Protein AF-A0A953GZL1-F1 (afdb_monomer_lite)

pLDDT: mean 74.94, std 14.82, range [45.12, 96.44]

Structure (mmCIF, N/CA/C/O backbone):
data_AF-A0A953GZL1-F1
#
_entry.id   AF-A0A953GZL1-F1
#
loop_
_atom_site.group_PDB
_atom_site.id
_atom_site.type_symbol
_atom_site.label_atom_id
_atom_site.label_alt_id
_atom_site.label_comp_id
_atom_site.label_asym_id
_atom_site.label_entity_id
_atom_site.label_seq_id
_atom_site.pdbx_PDB_ins_code
_atom_site.Cartn_x
_atom_site.Cartn_y
_atom_site.Cartn_z
_atom_site.occupancy
_atom_site.B_iso_or_equiv
_atom_site.auth_seq_id
_atom_site.auth_comp_id
_atom_site.auth_asym_id
_atom_site.auth_atom_id
_atom_site.pdbx_PDB_model_num
ATOM 1 N N . MET A 1 1 ? 27.574 -23.075 -33.398 1.00 66.75 1 MET A N 1
ATOM 2 C CA . MET A 1 1 ? 26.568 -22.007 -33.592 1.00 66.75 1 MET A CA 1
ATOM 3 C C . MET A 1 1 ? 27.030 -20.801 -32.793 1.00 66.75 1 MET A C 1
ATOM 5 O O . MET A 1 1 ? 27.292 -20.957 -31.610 1.00 66.75 1 MET A O 1
ATOM 9 N N . ARG A 1 2 ? 27.267 -19.653 -33.435 1.00 68.75 2 ARG A N 1
ATOM 10 C CA . ARG A 1 2 ? 27.732 -18.441 -32.738 1.00 68.75 2 ARG A CA 1
ATOM 11 C C . ARG A 1 2 ? 26.502 -17.777 -32.099 1.00 68.75 2 ARG A C 1
ATOM 13 O O . ARG A 1 2 ? 25.522 -17.610 -32.824 1.00 68.75 2 ARG A O 1
ATOM 20 N N . PRO A 1 3 ? 26.508 -17.450 -30.797 1.00 70.69 3 PRO A N 1
ATOM 21 C CA . PRO A 1 3 ? 25.395 -16.736 -30.183 1.00 70.69 3 PRO A CA 1
ATOM 22 C C . PRO A 1 3 ? 25.252 -15.366 -30.853 1.00 70.69 3 PRO A C 1
ATOM 24 O O . PRO A 1 3 ? 26.246 -14.672 -31.077 1.00 70.69 3 PRO A O 1
ATOM 27 N N . GLN A 1 4 ? 24.027 -15.007 -31.232 1.00 79.62 4 GLN A N 1
ATOM 28 C CA . GLN A 1 4 ? 23.723 -13.670 -31.730 1.00 79.62 4 GLN A CA 1
ATOM 29 C C . GLN A 1 4 ? 23.845 -12.703 -30.547 1.00 79.62 4 GLN A C 1
ATOM 31 O O . GLN A 1 4 ? 23.254 -12.931 -29.494 1.00 79.62 4 GLN A O 1
ATOM 36 N N . GLY A 1 5 ? 24.703 -11.694 -30.692 1.00 78.25 5 GLY A N 1
ATOM 37 C CA . GLY A 1 5 ? 24.946 -10.697 -29.655 1.00 78.25 5 GLY A CA 1
ATOM 38 C C . GLY A 1 5 ? 23.780 -9.721 -29.540 1.00 78.25 5 GLY A C 1
ATOM 39 O O . GLY A 1 5 ? 23.165 -9.358 -30.540 1.00 78.25 5 GLY A O 1
ATOM 40 N N . PHE A 1 6 ? 23.512 -9.296 -28.310 1.00 83.12 6 PHE A N 1
ATOM 41 C CA . PHE A 1 6 ? 22.497 -8.303 -27.980 1.00 83.12 6 PHE A CA 1
ATOM 42 C C . PHE A 1 6 ? 22.838 -6.951 -28.617 1.00 83.12 6 PHE A C 1
ATOM 44 O O . PHE A 1 6 ? 23.996 -6.518 -28.586 1.00 83.12 6 PHE A O 1
ATOM 51 N N . THR A 1 7 ? 21.848 -6.280 -29.205 1.00 92.12 7 THR A N 1
ATOM 52 C CA . THR A 1 7 ? 22.074 -4.980 -29.857 1.00 92.12 7 THR A CA 1
ATOM 53 C C . THR A 1 7 ? 21.864 -3.821 -28.883 1.00 92.12 7 THR A C 1
ATOM 55 O O . THR A 1 7 ? 21.109 -3.917 -27.917 1.00 92.12 7 THR A O 1
ATOM 58 N N . LEU A 1 8 ? 22.497 -2.675 -29.154 1.00 94.00 8 LEU A N 1
ATOM 59 C CA . LEU A 1 8 ? 22.285 -1.456 -28.365 1.00 94.00 8 LEU A CA 1
ATOM 60 C C . LEU A 1 8 ? 20.818 -0.997 -28.413 1.00 94.00 8 LEU A C 1
ATOM 62 O O . LEU A 1 8 ? 20.271 -0.562 -27.405 1.00 94.00 8 LEU A O 1
ATOM 66 N N . VAL A 1 9 ? 20.167 -1.163 -29.569 1.00 94.44 9 VAL A N 1
ATOM 67 C CA . VAL A 1 9 ? 18.743 -0.848 -29.758 1.00 94.44 9 VAL A CA 1
ATOM 68 C C . VAL A 1 9 ? 17.867 -1.729 -28.871 1.00 94.44 9 VAL A C 1
ATOM 70 O O . VAL A 1 9 ? 16.932 -1.231 -28.251 1.00 94.44 9 VAL A O 1
ATOM 73 N N . GLU A 1 10 ? 18.191 -3.014 -28.755 1.00 93.94 10 GLU A N 1
ATOM 74 C CA . GLU A 1 10 ? 17.465 -3.943 -27.890 1.00 93.94 10 GLU A CA 1
ATOM 75 C C . GLU A 1 10 ? 17.541 -3.508 -26.422 1.00 93.94 10 GLU A C 1
ATOM 77 O O . GLU A 1 10 ? 16.519 -3.456 -25.738 1.00 93.94 10 GLU A O 1
ATOM 82 N N . LEU A 1 11 ? 18.716 -3.060 -25.962 1.00 94.31 11 LEU A N 1
ATOM 83 C CA . LEU A 1 11 ? 18.869 -2.520 -24.608 1.00 94.31 11 LEU A CA 1
ATOM 84 C C . LEU A 1 11 ? 18.044 -1.248 -24.400 1.00 94.31 11 LEU A C 1
ATO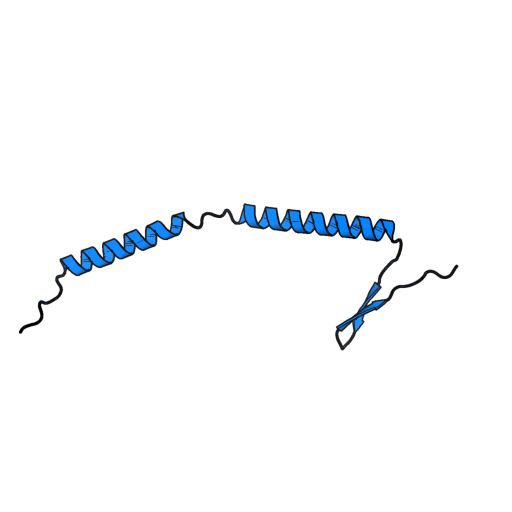M 86 O O . LEU A 1 11 ? 17.386 -1.101 -23.370 1.00 94.31 11 LEU A O 1
ATOM 90 N N . MET A 1 12 ? 18.062 -0.338 -25.377 1.00 96.44 12 MET A N 1
ATOM 91 C CA . MET A 1 12 ? 17.294 0.907 -25.308 1.00 96.44 12 MET A CA 1
ATOM 92 C C . MET A 1 12 ? 15.792 0.638 -25.207 1.00 96.44 12 MET A C 1
ATOM 94 O O . MET A 1 12 ? 15.108 1.262 -24.395 1.00 96.44 12 MET A O 1
ATOM 98 N N . VAL A 1 13 ? 15.285 -0.318 -25.987 1.00 95.62 13 VAL A N 1
ATOM 99 C CA . VAL A 1 13 ? 13.872 -0.710 -25.950 1.00 95.62 13 VAL A CA 1
ATOM 100 C C . VAL A 1 13 ? 13.520 -1.354 -24.610 1.00 95.62 13 VAL A C 1
ATOM 102 O O . VAL A 1 13 ? 12.521 -0.973 -24.006 1.00 95.62 13 VAL A O 1
ATOM 105 N N . VAL A 1 14 ? 14.346 -2.273 -24.101 1.00 95.62 14 VAL A N 1
ATOM 106 C CA . VAL A 1 14 ? 14.106 -2.941 -22.809 1.00 95.62 14 VAL A CA 1
ATOM 107 C C . VAL A 1 14 ? 14.048 -1.930 -21.664 1.00 95.62 14 VAL A C 1
ATOM 109 O O . VAL A 1 14 ? 13.100 -1.948 -20.879 1.00 95.62 14 VAL A O 1
ATOM 112 N N . ILE A 1 15 ? 15.011 -1.008 -21.587 1.00 95.81 15 ILE A N 1
ATOM 113 C CA . ILE A 1 15 ? 15.036 0.016 -20.534 1.00 95.81 15 ILE A CA 1
ATOM 114 C C . ILE A 1 15 ? 13.832 0.962 -20.667 1.00 95.81 15 ILE A C 1
ATOM 116 O O . ILE A 1 15 ? 13.212 1.304 -19.659 1.00 95.81 15 ILE A O 1
ATOM 120 N N . GLY A 1 16 ? 13.447 1.334 -21.893 1.00 95.81 16 GLY A N 1
ATOM 121 C CA . GLY A 1 16 ? 12.248 2.137 -22.144 1.00 95.81 16 GLY A CA 1
ATOM 122 C C . GLY A 1 16 ? 10.961 1.447 -21.680 1.00 95.81 16 GLY A C 1
ATOM 123 O O . GLY A 1 16 ? 10.153 2.058 -20.981 1.00 95.81 16 GLY A O 1
ATOM 124 N N . LEU A 1 17 ? 10.792 0.160 -21.998 1.00 95.88 17 LEU A N 1
ATOM 125 C CA . LEU A 1 17 ? 9.632 -0.633 -21.579 1.00 95.88 17 LEU A CA 1
ATOM 126 C C . LEU A 1 17 ? 9.561 -0.794 -20.057 1.00 95.88 17 LEU A C 1
ATOM 128 O O . LEU A 1 17 ? 8.486 -0.628 -19.482 1.00 95.88 17 LEU A O 1
ATOM 132 N N . ILE A 1 18 ? 10.697 -1.047 -19.396 1.00 95.31 18 ILE A N 1
ATOM 133 C CA . ILE A 1 18 ? 10.773 -1.090 -17.928 1.00 95.31 18 ILE A CA 1
ATOM 134 C C . ILE A 1 18 ? 10.353 0.265 -17.344 1.00 95.31 18 ILE A C 1
ATOM 136 O O . ILE A 1 18 ? 9.533 0.308 -16.429 1.00 95.31 18 ILE A O 1
ATOM 140 N N . GLY A 1 19 ? 10.850 1.376 -17.898 1.00 94.31 19 GLY A N 1
ATOM 141 C CA . GLY A 1 19 ? 10.470 2.726 -17.478 1.00 94.31 19 GLY A CA 1
ATOM 142 C C . GLY A 1 19 ? 8.966 2.996 -17.602 1.00 94.31 19 GLY A C 1
ATOM 143 O O . GLY A 1 19 ? 8.355 3.494 -16.655 1.00 94.31 19 GLY A O 1
ATOM 144 N N . LEU A 1 20 ? 8.350 2.612 -18.726 1.00 92.75 20 LEU A N 1
ATOM 145 C CA . LEU A 1 20 ? 6.902 2.735 -18.934 1.00 92.75 20 LEU A CA 1
ATOM 146 C C . LEU A 1 20 ? 6.110 1.892 -17.926 1.00 92.75 20 LEU A C 1
ATOM 148 O O . LEU A 1 20 ? 5.179 2.400 -17.302 1.00 92.75 20 LEU A O 1
ATOM 152 N N . MET A 1 21 ? 6.492 0.627 -17.732 1.00 91.44 21 MET A N 1
ATOM 153 C CA . MET A 1 21 ? 5.827 -0.258 -16.771 1.00 91.44 21 MET A CA 1
ATOM 154 C C . MET A 1 21 ? 5.913 0.290 -15.342 1.00 91.44 21 MET A C 1
ATOM 156 O O . MET A 1 21 ? 4.903 0.338 -14.642 1.00 91.44 21 MET A O 1
ATOM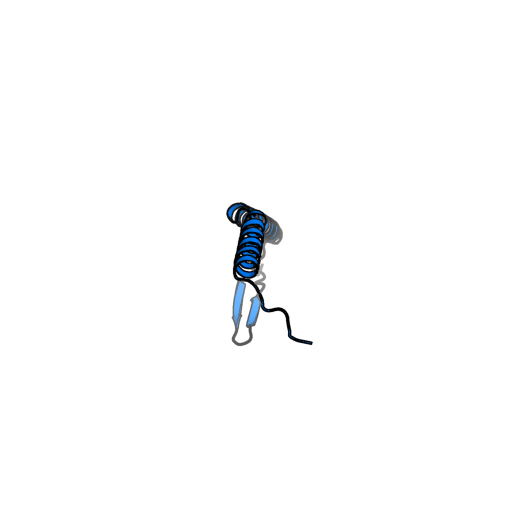 160 N N . LEU A 1 22 ? 7.088 0.765 -14.919 1.00 89.50 22 LEU A N 1
ATOM 161 C CA . LEU A 1 22 ? 7.284 1.363 -13.595 1.00 89.50 22 LEU A CA 1
ATOM 162 C C . LEU A 1 22 ? 6.473 2.655 -13.409 1.00 89.50 22 LEU A C 1
ATOM 164 O O . LEU A 1 22 ? 5.936 2.891 -12.325 1.00 89.50 22 LEU A O 1
ATOM 168 N N . GLY A 1 23 ? 6.357 3.479 -14.456 1.00 84.12 23 GLY A N 1
ATOM 169 C CA . GLY A 1 23 ? 5.545 4.697 -14.439 1.00 84.12 23 GLY A CA 1
ATOM 170 C C . GLY A 1 23 ? 4.049 4.418 -14.258 1.00 84.12 23 GLY A C 1
ATOM 171 O O . GLY A 1 23 ? 3.386 5.109 -13.485 1.00 84.12 23 GLY A O 1
ATOM 172 N N . LEU A 1 24 ? 3.527 3.369 -14.902 1.00 80.12 24 LEU A N 1
ATOM 173 C CA . LEU A 1 24 ? 2.109 2.996 -14.831 1.00 80.12 24 LEU A CA 1
ATOM 174 C C . LEU A 1 24 ? 1.680 2.508 -13.435 1.00 80.12 24 LEU A C 1
ATOM 176 O O . LEU A 1 24 ? 0.571 2.809 -12.996 1.00 80.12 24 LEU A O 1
ATOM 180 N N . VAL A 1 25 ? 2.553 1.821 -12.690 1.00 72.25 25 VAL A N 1
ATOM 181 C CA . VAL A 1 25 ? 2.226 1.288 -11.350 1.00 72.25 25 VAL A CA 1
ATOM 182 C C . VAL A 1 25 ? 1.921 2.401 -10.335 1.00 72.25 25 VAL A C 1
ATOM 184 O O . VAL A 1 25 ? 1.073 2.218 -9.458 1.00 72.25 25 VAL A O 1
ATOM 187 N N . ARG A 1 26 ? 2.539 3.585 -10.476 1.00 61.06 26 ARG A N 1
ATOM 188 C CA . ARG A 1 26 ? 2.369 4.727 -9.553 1.00 61.06 26 ARG A CA 1
ATOM 189 C C . ARG A 1 26 ? 0.938 5.271 -9.499 1.00 61.06 26 ARG A C 1
ATOM 191 O O . ARG A 1 26 ? 0.529 5.760 -8.453 1.00 61.06 26 ARG A O 1
ATOM 198 N N . LEU A 1 27 ? 0.177 5.169 -10.589 1.00 60.53 27 LEU A N 1
ATOM 199 C CA . LEU A 1 27 ? -1.185 5.715 -10.685 1.00 60.53 27 LEU A CA 1
ATOM 200 C C . LEU A 1 27 ? -2.230 4.870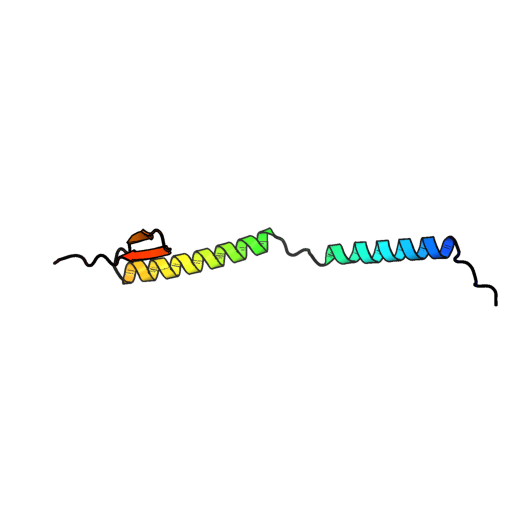 -9.939 1.00 60.53 27 LEU A C 1
ATOM 202 O O . LEU A 1 27 ? -3.315 5.357 -9.636 1.00 60.53 27 LEU A O 1
ATOM 206 N N . THR A 1 28 ? -1.903 3.619 -9.609 1.00 61.06 28 THR A N 1
ATOM 207 C CA . THR A 1 28 ? -2.853 2.675 -8.995 1.00 61.06 28 THR A CA 1
ATOM 208 C C . THR A 1 28 ? -2.923 2.809 -7.469 1.00 61.06 28 THR A C 1
ATOM 210 O O . THR A 1 28 ? -3.861 2.318 -6.848 1.00 61.06 28 THR A O 1
ATOM 213 N N . VAL A 1 29 ? -1.960 3.501 -6.847 1.00 57.69 29 VAL A N 1
ATOM 214 C CA . VAL A 1 29 ? -1.871 3.690 -5.386 1.00 57.69 29 VAL A CA 1
ATOM 215 C C . VAL A 1 29 ? -2.194 5.141 -5.023 1.00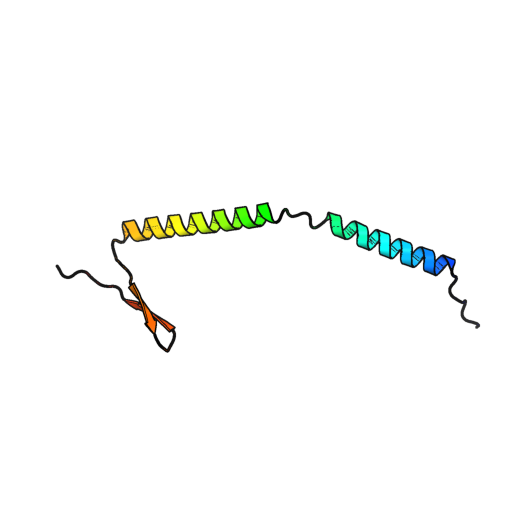 57.69 29 VAL A C 1
ATOM 217 O O . VAL A 1 29 ? -1.461 5.801 -4.297 1.00 57.69 29 VAL A O 1
ATOM 220 N N . ASN A 1 30 ? -3.301 5.664 -5.547 1.00 59.12 30 ASN A N 1
ATOM 221 C CA . ASN A 1 30 ? -3.858 6.944 -5.109 1.00 59.12 30 ASN A CA 1
ATOM 222 C C . ASN A 1 30 ? -5.043 6.719 -4.158 1.00 59.12 30 ASN A C 1
ATOM 224 O O . ASN A 1 30 ? -6.119 7.291 -4.322 1.00 59.12 30 ASN A O 1
ATOM 228 N N . SER A 1 31 ? -4.862 5.838 -3.175 1.00 62.38 31 SER A N 1
ATOM 229 C CA . SER A 1 31 ? -5.731 5.818 -2.001 1.00 62.38 31 SER A CA 1
ATOM 230 C C . SER A 1 31 ? -5.309 7.000 -1.146 1.00 62.38 31 SER A C 1
ATOM 232 O O . SER A 1 31 ? -4.262 6.936 -0.507 1.00 62.38 31 SER A O 1
ATOM 234 N N . ASP A 1 32 ? -6.076 8.088 -1.199 1.00 70.31 32 ASP A N 1
ATOM 235 C CA . ASP A 1 32 ? -5.817 9.304 -0.431 1.00 70.31 32 ASP A CA 1
ATOM 236 C C . ASP A 1 32 ? -5.569 8.933 1.049 1.00 70.31 32 ASP A C 1
ATOM 238 O O . ASP A 1 32 ? -6.493 8.465 1.730 1.00 70.31 32 ASP A O 1
ATOM 242 N N . PRO A 1 33 ? -4.329 9.062 1.561 1.00 70.75 33 PRO A N 1
ATOM 243 C CA . PRO A 1 33 ? -3.995 8.650 2.920 1.00 70.75 33 PRO A CA 1
ATOM 244 C C . PRO A 1 33 ? -4.823 9.415 3.960 1.00 70.75 33 PRO A C 1
ATOM 246 O O . PRO A 1 33 ? -5.097 8.879 5.036 1.00 70.75 33 PRO A O 1
ATOM 249 N N . ALA A 1 34 ? -5.304 10.619 3.626 1.00 74.94 34 ALA A N 1
ATOM 250 C CA . ALA A 1 34 ? -6.214 11.374 4.476 1.00 74.94 34 ALA A CA 1
ATOM 251 C C . ALA A 1 34 ? -7.591 10.701 4.584 1.00 74.94 34 ALA A C 1
ATOM 253 O O . ALA A 1 34 ? -8.185 10.692 5.663 1.00 74.94 34 ALA A O 1
ATOM 254 N N . GLN A 1 35 ? -8.088 10.074 3.511 1.00 77.25 35 GLN A N 1
ATOM 255 C CA . GLN A 1 35 ? -9.345 9.323 3.560 1.00 77.25 35 GLN A CA 1
ATOM 256 C C . GLN A 1 35 ? -9.232 8.055 4.406 1.00 77.25 35 GLN A C 1
ATOM 258 O O . GLN A 1 35 ? -10.175 7.725 5.125 1.00 77.25 35 GLN A O 1
ATOM 263 N N . LEU A 1 36 ? -8.101 7.346 4.341 1.00 81.25 36 LEU A N 1
ATOM 264 C CA . LEU A 1 36 ? -7.862 6.176 5.194 1.00 81.25 36 LEU A CA 1
ATOM 265 C C . LEU A 1 36 ? -7.836 6.579 6.672 1.00 81.25 36 LEU A C 1
ATOM 267 O O . LEU A 1 36 ? -8.573 6.009 7.476 1.00 81.25 36 LEU A O 1
ATOM 271 N N . LEU A 1 37 ? -7.091 7.636 7.002 1.00 83.31 37 LEU A N 1
ATOM 272 C CA . LEU A 1 37 ? -7.012 8.157 8.364 1.00 83.31 37 LEU A CA 1
ATOM 273 C C . LEU A 1 37 ? -8.375 8.640 8.885 1.00 83.31 37 LEU A C 1
ATOM 275 O O . LEU A 1 37 ? -8.723 8.392 10.039 1.00 83.31 37 LEU A O 1
ATOM 279 N N . HIS A 1 38 ? -9.177 9.293 8.038 1.00 84.69 38 HIS A N 1
ATOM 280 C CA . HIS A 1 38 ? -10.511 9.752 8.420 1.00 84.69 38 HIS A CA 1
ATOM 281 C C . HIS A 1 38 ? -11.463 8.584 8.713 1.00 84.69 38 HIS A C 1
ATOM 283 O O . HIS A 1 38 ? -12.215 8.632 9.688 1.00 84.69 38 HIS A O 1
ATOM 289 N N . ARG A 1 39 ? -11.404 7.506 7.917 1.00 86.00 39 ARG A N 1
ATOM 290 C CA . ARG A 1 39 ? -12.192 6.287 8.173 1.00 86.00 39 ARG A CA 1
ATOM 291 C C . ARG A 1 39 ? -11.801 5.631 9.493 1.00 86.00 39 ARG A C 1
ATOM 293 O O . ARG A 1 39 ? -12.682 5.213 10.243 1.00 86.00 39 ARG A O 1
ATOM 300 N N . ASP A 1 40 ? -10.510 5.565 9.794 1.00 85.56 40 ASP A N 1
ATOM 301 C CA . ASP A 1 40 ? -10.032 4.975 11.045 1.00 85.56 40 ASP A CA 1
ATOM 302 C C . ASP A 1 40 ? -10.426 5.823 12.261 1.00 85.56 40 ASP A C 1
ATOM 304 O O . ASP A 1 40 ? -10.915 5.285 13.257 1.00 85.56 40 ASP A O 1
ATOM 308 N N . ALA A 1 41 ? -10.338 7.152 12.155 1.00 88.38 41 ALA A N 1
ATOM 309 C CA . ALA A 1 41 ? -10.802 8.068 13.195 1.00 88.38 41 ALA A CA 1
ATOM 310 C C . ALA A 1 41 ? -12.310 7.924 13.472 1.00 88.38 41 ALA A C 1
ATOM 312 O O . ALA A 1 41 ? -12.724 7.890 14.631 1.00 88.38 41 ALA A O 1
ATOM 313 N N . GLN A 1 42 ? -13.137 7.784 12.429 1.00 92.00 42 GLN A N 1
ATOM 314 C CA . GLN A 1 42 ? -14.581 7.568 12.582 1.00 92.00 42 GLN A CA 1
ATOM 315 C C . GLN A 1 42 ? -14.901 6.239 13.276 1.00 92.00 42 GLN A C 1
ATOM 317 O O . GLN A 1 42 ? -15.764 6.191 14.155 1.00 92.00 42 GLN A O 1
ATOM 322 N N . ARG A 1 43 ? -14.187 5.162 12.929 1.00 89.19 43 ARG A N 1
ATOM 323 C CA . ARG A 1 43 ? -14.341 3.854 13.589 1.00 89.19 43 ARG A CA 1
ATOM 324 C C . ARG A 1 43 ? -13.971 3.926 15.068 1.00 89.19 43 ARG A C 1
ATOM 326 O O . ARG A 1 43 ? -14.709 3.413 15.910 1.00 89.19 43 ARG A O 1
ATOM 333 N N . LEU A 1 44 ? -12.870 4.604 15.390 1.00 88.62 44 LEU A N 1
ATOM 334 C CA . LEU A 1 44 ? -12.448 4.823 16.770 1.00 88.62 44 LEU A CA 1
ATOM 335 C C . LEU A 1 44 ? -13.495 5.633 17.547 1.00 88.62 44 LEU A C 1
ATOM 337 O O . LEU A 1 44 ? -13.912 5.212 18.625 1.00 88.62 44 LEU A O 1
ATOM 341 N N . ALA A 1 45 ? -13.981 6.739 16.982 1.00 90.50 45 ALA A N 1
ATOM 342 C CA . ALA A 1 45 ? -15.021 7.559 17.600 1.00 90.50 45 ALA A CA 1
ATOM 343 C C . ALA A 1 45 ? -16.303 6.757 17.886 1.00 90.50 45 ALA A C 1
ATOM 345 O O . ALA A 1 45 ? -16.865 6.865 18.977 1.00 90.50 45 ALA A O 1
ATOM 346 N N . ALA A 1 46 ? -16.726 5.897 16.953 1.00 89.25 46 ALA A N 1
ATOM 347 C CA . ALA A 1 46 ? -17.881 5.022 17.145 1.00 89.25 46 ALA A CA 1
ATOM 348 C C . ALA A 1 46 ? -17.667 4.024 18.298 1.00 89.25 46 ALA A C 1
ATOM 350 O O . ALA A 1 46 ? -18.549 3.865 19.142 1.00 89.25 46 ALA A O 1
ATOM 351 N N . SER A 1 47 ? -16.486 3.400 18.387 1.00 87.94 47 SER A N 1
ATOM 352 C CA . SER A 1 47 ? -16.163 2.484 19.493 1.00 87.94 47 SER A CA 1
ATOM 353 C C . SER A 1 47 ? -16.132 3.181 20.858 1.00 87.94 47 SER A C 1
ATOM 355 O O . SER A 1 47 ? -16.647 2.642 21.836 1.00 87.94 47 SER A O 1
ATOM 357 N N . LEU A 1 48 ? -15.592 4.403 20.923 1.00 86.88 48 LEU A N 1
ATOM 358 C CA . LEU A 1 48 ? -15.535 5.196 22.151 1.00 86.88 48 LEU A CA 1
ATOM 359 C C . LEU A 1 48 ? -16.928 5.646 22.589 1.00 86.88 48 LEU A C 1
ATOM 361 O O . LEU A 1 48 ? -17.244 5.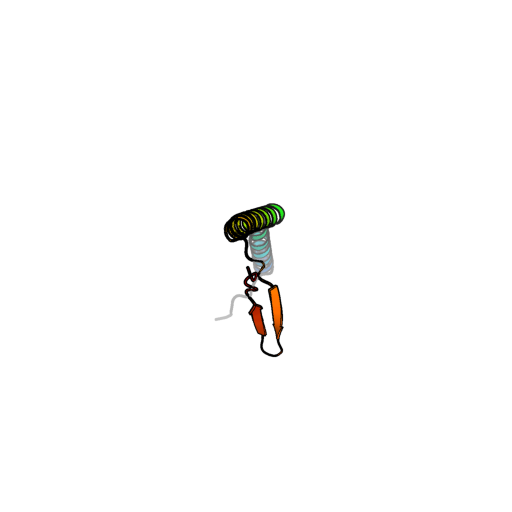573 23.773 1.00 86.88 48 LEU A O 1
ATOM 365 N N . SER A 1 49 ? -17.776 6.065 21.647 1.00 87.69 49 SER A N 1
ATOM 366 C CA . SER A 1 49 ? -19.168 6.423 21.930 1.00 87.69 49 SER A CA 1
ATOM 367 C C . SER A 1 49 ? -19.964 5.218 22.443 1.00 87.69 49 SER A C 1
ATOM 369 O O . SER A 1 49 ? -20.667 5.330 23.448 1.00 87.69 49 SER A O 1
ATOM 371 N N . ALA A 1 50 ? -19.782 4.041 21.835 1.00 84.62 50 ALA A N 1
ATOM 372 C CA . ALA A 1 50 ? -20.392 2.802 22.309 1.00 84.62 50 ALA A CA 1
ATOM 373 C C . ALA A 1 50 ? -19.915 2.439 23.729 1.00 84.62 50 ALA A C 1
ATOM 375 O O . ALA A 1 50 ? -20.742 2.208 24.613 1.00 84.62 50 ALA A O 1
ATOM 376 N N . ALA A 1 51 ? -18.605 2.483 23.990 1.00 77.81 51 ALA A N 1
ATOM 377 C CA . ALA A 1 51 ? -18.039 2.217 25.313 1.00 77.81 51 ALA A CA 1
ATOM 378 C C . ALA A 1 51 ? -18.502 3.235 26.370 1.00 77.81 51 ALA A C 1
ATOM 380 O O . ALA A 1 51 ? -18.809 2.856 27.499 1.00 77.81 51 ALA A O 1
ATOM 381 N N . GLN A 1 52 ? -18.611 4.517 26.010 1.00 77.94 52 GLN A N 1
ATOM 382 C CA . GLN A 1 52 ? -19.138 5.560 26.890 1.00 77.94 52 GLN A CA 1
ATOM 383 C C . GLN A 1 52 ? -20.617 5.322 27.210 1.00 77.94 52 GLN A C 1
ATOM 385 O O . GLN A 1 52 ? -21.007 5.433 28.369 1.00 77.94 52 GLN A O 1
ATOM 390 N N . SER A 1 53 ? -21.434 4.952 26.218 1.00 78.12 53 SER A N 1
ATOM 391 C CA . SER A 1 53 ? -22.846 4.613 26.443 1.00 78.12 53 SER A CA 1
ATOM 392 C C . SER A 1 53 ? -22.994 3.427 27.404 1.00 78.12 53 SER A C 1
ATOM 394 O O . SER A 1 53 ? -23.814 3.465 28.321 1.00 78.12 53 SER A O 1
ATOM 396 N N . GLN A 1 54 ? -22.119 2.426 27.273 1.00 70.06 54 GLN A N 1
ATOM 397 C CA . GLN A 1 54 ? -22.077 1.265 28.152 1.00 70.06 54 GLN A CA 1
ATOM 398 C C . GLN A 1 54 ? -21.588 1.627 29.563 1.00 70.06 54 GLN A C 1
ATOM 400 O O . GLN A 1 54 ? -22.162 1.154 30.539 1.00 70.06 54 GLN A O 1
ATOM 405 N N . ALA A 1 55 ? -20.578 2.492 29.697 1.00 63.84 55 ALA A N 1
ATOM 406 C CA . ALA A 1 55 ? -20.073 2.956 30.990 1.00 63.84 55 ALA A CA 1
ATOM 407 C C . ALA A 1 55 ? -21.104 3.815 31.746 1.00 63.84 55 ALA A C 1
ATOM 409 O O . ALA A 1 55 ? -21.292 3.628 32.949 1.00 63.84 55 ALA A O 1
ATOM 410 N N . SER A 1 56 ? -21.818 4.698 31.039 1.00 65.06 56 SER A N 1
ATOM 411 C CA . SER A 1 56 ? -22.923 5.487 31.599 1.00 65.06 56 SER A CA 1
ATOM 412 C C . SER A 1 56 ? -24.082 4.600 32.062 1.00 65.06 56 SER A C 1
ATOM 414 O O . SER A 1 56 ? -24.670 4.870 33.105 1.00 65.06 56 SER A O 1
ATOM 416 N N . ALA A 1 57 ? -24.383 3.519 31.332 1.00 61.78 57 ALA A N 1
ATOM 417 C CA . ALA A 1 57 ? -25.417 2.556 31.713 1.00 61.78 57 ALA A CA 1
ATOM 418 C C . ALA A 1 57 ? -24.997 1.623 32.869 1.00 61.78 57 ALA A C 1
ATOM 420 O O . ALA A 1 57 ? -25.850 1.183 33.635 1.00 61.78 57 ALA A O 1
ATOM 421 N N . SER A 1 58 ? -23.701 1.319 33.015 1.00 58.00 58 SER A N 1
ATOM 422 C CA . SER A 1 58 ? -23.179 0.403 34.046 1.00 58.00 58 SER A CA 1
ATOM 423 C C . SER A 1 58 ? -22.877 1.085 35.389 1.00 58.00 58 SER A C 1
ATOM 425 O O . SER A 1 58 ? -22.897 0.426 36.429 1.00 58.00 58 SER A O 1
ATOM 427 N N . GLY A 1 59 ? -22.617 2.399 35.413 1.00 55.31 59 GLY A N 1
ATOM 428 C CA . GLY A 1 59 ? -22.432 3.161 36.657 1.00 55.31 59 GLY A CA 1
ATOM 429 C C . GLY A 1 59 ? -21.238 2.725 37.525 1.00 55.31 59 GLY A C 1
ATOM 430 O O . GLY A 1 59 ? -21.105 3.194 38.658 1.00 55.31 59 GLY A O 1
ATOM 431 N N . GLN A 1 60 ? -20.363 1.843 37.028 1.00 57.62 60 GLN A N 1
ATOM 432 C CA . GLN A 1 60 ? -19.215 1.320 37.767 1.00 57.62 60 GLN A CA 1
ATOM 433 C C . GLN A 1 60 ? -17.903 1.947 37.285 1.00 57.62 60 GLN A C 1
ATOM 435 O O . GLN A 1 60 ? -17.487 1.783 36.140 1.00 57.62 60 GLN A O 1
ATOM 440 N N . LEU A 1 61 ? -17.211 2.641 38.198 1.00 53.25 61 LEU A N 1
ATOM 441 C CA . LEU A 1 61 ? -15.830 3.078 37.996 1.00 53.25 61 LEU A CA 1
ATOM 442 C C . LEU A 1 61 ? -14.900 1.858 38.041 1.00 53.25 61 LEU A C 1
ATOM 444 O O . LEU A 1 61 ? -14.592 1.342 39.117 1.00 53.25 61 LEU A O 1
ATOM 448 N N . ILE A 1 62 ? -14.413 1.434 36.879 1.00 55.81 62 ILE A N 1
ATOM 449 C CA . ILE A 1 62 ? -13.360 0.422 36.766 1.00 55.81 62 ILE A CA 1
ATOM 450 C C . ILE A 1 62 ? -12.013 1.145 36.845 1.00 55.81 62 ILE A C 1
ATOM 452 O O . ILE A 1 62 ? -11.725 2.021 36.030 1.00 55.81 62 ILE A O 1
ATOM 456 N N . ARG A 1 63 ? -11.186 0.810 37.841 1.00 59.88 63 ARG A N 1
ATOM 457 C CA . ARG A 1 63 ? -9.842 1.383 37.993 1.00 59.88 63 ARG A CA 1
ATOM 458 C C . ARG A 1 63 ? -8.828 0.359 37.480 1.00 59.88 63 ARG A C 1
ATOM 460 O O . ARG A 1 63 ? -8.759 -0.751 38.001 1.00 59.88 63 ARG A O 1
ATOM 467 N N . LEU A 1 64 ? -8.063 0.722 36.452 1.00 52.12 64 LEU A N 1
ATOM 468 C CA . LEU A 1 64 ? -6.940 -0.089 35.977 1.00 52.12 64 LEU A CA 1
ATOM 469 C C . LEU A 1 64 ? -5.725 0.160 36.873 1.00 52.12 64 LEU A C 1
ATOM 471 O O . LEU A 1 64 ? -5.332 1.312 37.067 1.00 52.12 64 LEU A O 1
ATOM 475 N N . ARG A 1 65 ? -5.127 -0.910 37.406 1.00 66.25 65 ARG A N 1
ATOM 476 C CA . ARG A 1 65 ? -3.818 -0.853 38.068 1.00 66.25 65 ARG A CA 1
ATOM 477 C C . ARG A 1 65 ? -2.788 -1.640 37.247 1.00 66.25 65 ARG A C 1
ATOM 479 O O . ARG A 1 65 ? -3.049 -2.806 36.940 1.00 66.25 65 ARG A O 1
ATOM 486 N N . PRO A 1 66 ? -1.637 -1.039 36.898 1.00 59.19 66 PRO A N 1
ATOM 487 C CA . PRO A 1 66 ? -0.518 -1.780 36.326 1.00 59.19 66 PRO A CA 1
ATOM 488 C C . PRO A 1 66 ? 0.140 -2.645 37.413 1.00 59.19 66 PRO A C 1
ATOM 490 O O . PRO A 1 66 ? 0.395 -2.162 38.517 1.00 59.19 66 PRO A O 1
ATOM 493 N N . THR A 1 67 ? 0.381 -3.922 37.113 1.00 69.75 67 THR A N 1
ATOM 494 C CA . THR A 1 67 ? 1.080 -4.886 37.980 1.00 69.75 67 THR A CA 1
ATOM 495 C C . THR A 1 67 ? 2.330 -5.399 37.266 1.00 69.75 67 THR A C 1
ATOM 497 O O . THR A 1 67 ? 2.437 -5.308 36.044 1.00 69.75 67 THR A O 1
ATOM 500 N N . GLU A 1 68 ? 3.271 -5.971 38.015 1.00 65.56 68 GLU A N 1
ATOM 501 C CA . GLU A 1 68 ? 4.540 -6.489 37.476 1.00 65.56 68 GLU A CA 1
ATOM 502 C C . GLU A 1 68 ? 4.363 -7.597 36.419 1.00 65.56 68 GLU A C 1
ATOM 504 O O . GLU A 1 68 ? 5.279 -7.866 35.650 1.00 65.56 68 GLU A O 1
ATOM 509 N N . HIS A 1 69 ? 3.181 -8.221 36.351 1.00 64.44 69 HIS A N 1
ATOM 510 C CA . HIS A 1 69 ? 2.870 -9.309 35.419 1.00 64.44 69 HIS A CA 1
ATOM 511 C C . HIS A 1 69 ? 1.750 -8.953 34.419 1.00 64.44 69 HIS A C 1
ATOM 513 O O . HIS A 1 69 ? 1.319 -9.821 33.660 1.00 64.44 69 HIS A O 1
ATOM 519 N N . GLY A 1 70 ? 1.260 -7.702 34.397 1.00 68.38 70 GLY A N 1
ATOM 520 C CA . GLY A 1 70 ? 0.255 -7.252 33.426 1.00 68.38 70 GLY A CA 1
ATOM 521 C C . GLY A 1 70 ? -0.764 -6.238 33.959 1.00 68.38 70 GLY A C 1
ATOM 522 O O . GLY A 1 70 ? -0.473 -5.414 34.823 1.00 68.38 70 GLY A O 1
ATOM 523 N N . TRP A 1 71 ? -1.981 -6.279 33.410 1.00 61.53 71 TRP A N 1
ATOM 524 C CA . TRP A 1 71 ? -3.065 -5.340 33.719 1.00 61.53 71 TRP A CA 1
ATOM 525 C C . TRP A 1 71 ? -4.133 -6.024 34.571 1.00 61.53 71 TRP A C 1
ATOM 527 O O . TRP A 1 71 ? -4.704 -7.026 34.143 1.00 61.53 71 TRP A O 1
ATOM 537 N N . GLN A 1 72 ? -4.430 -5.486 35.758 1.00 67.31 72 GLN A N 1
ATOM 538 C CA . GLN A 1 72 ? -5.491 -6.012 36.620 1.00 67.31 72 GLN A CA 1
ATOM 539 C C . GLN A 1 72 ? -6.642 -5.006 36.742 1.00 67.31 72 GLN A C 1
ATOM 541 O O . GLN A 1 72 ? -6.437 -3.824 37.035 1.00 67.31 72 GLN A O 1
ATOM 546 N N . TYR A 1 73 ? -7.864 -5.490 36.503 1.00 61.81 73 TYR A N 1
ATOM 547 C CA . TYR A 1 73 ? -9.099 -4.714 36.595 1.00 61.81 73 TYR A CA 1
ATOM 548 C C . TYR A 1 73 ? -9.669 -4.822 38.014 1.00 61.81 73 TYR A C 1
ATOM 550 O O . TYR A 1 73 ? -10.069 -5.903 38.441 1.00 61.81 73 TYR A O 1
ATOM 558 N N . GLU A 1 74 ? -9.715 -3.711 38.752 1.00 62.50 74 GLU A N 1
ATOM 559 C CA . GLU A 1 74 ? -10.323 -3.657 40.086 1.00 62.50 74 GLU A CA 1
ATOM 560 C C . GLU A 1 74 ? -11.710 -2.997 39.976 1.00 62.50 74 GLU A C 1
ATOM 562 O O . GLU A 1 74 ? -11.829 -1.786 39.754 1.00 62.50 74 GLU A O 1
ATOM 567 N N . ILE A 1 75 ? -12.774 -3.801 40.097 1.00 58.78 75 ILE A N 1
ATOM 568 C CA . ILE A 1 75 ? -14.158 -3.310 40.157 1.00 58.78 75 ILE A CA 1
ATOM 569 C C . ILE A 1 75 ? -14.414 -2.860 41.598 1.00 58.78 75 ILE A C 1
ATOM 571 O O . ILE A 1 75 ? -14.653 -3.681 42.483 1.00 58.78 75 ILE A O 1
ATOM 575 N N . ARG A 1 76 ? -14.350 -1.551 41.864 1.00 58.12 76 ARG A N 1
ATOM 576 C CA . ARG A 1 76 ? -14.686 -1.016 43.190 1.00 58.12 76 ARG A CA 1
ATOM 577 C C . ARG A 1 76 ? -16.208 -0.945 43.332 1.00 58.12 76 ARG A C 1
ATOM 579 O O . ARG A 1 76 ? -16.823 0.024 42.891 1.00 58.12 76 ARG A O 1
ATOM 586 N N . GLN A 1 77 ? -16.806 -1.953 43.965 1.00 52.38 77 GLN A N 1
ATOM 587 C CA . GLN A 1 77 ? -18.192 -1.865 44.426 1.00 52.38 77 GLN A CA 1
ATOM 588 C C . GLN A 1 77 ? -18.297 -0.802 45.532 1.00 52.38 77 GLN A C 1
ATOM 590 O O . GLN A 1 77 ? -17.491 -0.769 46.463 1.00 52.38 77 GLN A O 1
ATOM 595 N N . ARG A 1 78 ? -19.252 0.120 45.378 1.00 45.12 78 ARG A N 1
ATOM 596 C CA . ARG A 1 78 ? -19.551 1.193 46.334 1.00 45.12 78 ARG A CA 1
ATOM 597 C C . ARG A 1 78 ? -20.242 0.551 47.555 1.00 45.12 78 ARG A C 1
ATOM 599 O O . ARG A 1 78 ? -21.270 -0.088 47.342 1.00 45.12 78 ARG A O 1
ATOM 606 N N . PRO A 1 79 ? -19.709 0.660 48.786 1.00 46.16 79 PRO A N 1
ATOM 607 C CA . PRO A 1 79 ? -20.446 0.217 49.966 1.00 46.16 79 PRO A CA 1
ATOM 608 C C . PRO A 1 79 ? -21.680 1.114 50.152 1.00 46.16 79 PRO A C 1
ATOM 610 O O . PRO A 1 79 ? -21.607 2.316 49.877 1.00 46.16 79 PRO A O 1
ATOM 613 N N . ALA A 1 80 ? -22.798 0.480 50.518 1.00 49.34 80 ALA A N 1
ATOM 614 C CA . ALA A 1 80 ? -24.083 1.109 50.823 1.00 49.34 80 ALA A CA 1
ATOM 615 C C . ALA A 1 80 ? -24.008 2.001 52.069 1.00 49.34 80 ALA A C 1
ATOM 617 O O . ALA A 1 80 ? -23.177 1.698 52.956 1.00 49.34 80 ALA A O 1
#

Sequence (80 aa):
MRPQGFTLVELMVVIGLIGLMLGLVRLTVNSDPAQLLHRDAQRLAASLSAAQSQASASGQLIRLRPTEHGWQYEIRQRPA

Foldseek 3Di:
DDDDDDDPVNVVVVVVVVVVVVVVVVVVPPPPVVVVVVVVVVVVVVVVVVVVVVCVVVVWDWDWDADPVGIDTDTDDDDD

Radius of gyration: 30.5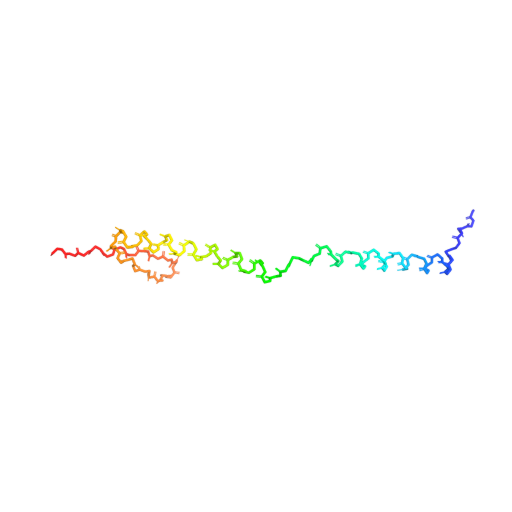9 Å; chains: 1; bounding box: 53×33×84 Å

Secondary structure (DSSP, 8-state):
-PPPPPPHHHHHHHHHHHHHHHHHHGGG----HHHHHHHHHHHHHHHHHHHHHHHHHH---EEEEEETTEEEEEE-PPP-